Protein AF-A0A645JCQ0-F1 (afdb_monomer)

Radius of gyration: 13.08 Å; Cα contacts (8 Å, |Δi|>4): 60; chains: 1; bounding box: 31×26×29 Å

pLDDT: mean 91.45, std 8.95, range [59.25, 98.12]

Structure (mmCIF, N/CA/C/O backbone):
data_AF-A0A645JCQ0-F1
#
_entry.id   AF-A0A645JCQ0-F1
#
loop_
_atom_site.group_PDB
_atom_site.id
_atom_site.type_symbol
_atom_site.label_atom_id
_atom_site.label_alt_id
_atom_site.label_comp_id
_atom_site.label_asym_id
_atom_site.label_entity_id
_atom_site.label_seq_id
_atom_site.pdbx_PDB_ins_code
_atom_site.Cartn_x
_atom_site.Cartn_y
_atom_site.Cartn_z
_atom_site.occupancy
_atom_site.B_iso_or_equiv
_atom_site.auth_seq_id
_atom_site.auth_comp_id
_atom_site.auth_asym_id
_atom_site.auth_atom_id
_atom_site.pdbx_PDB_model_num
ATOM 1 N N . MET A 1 1 ? -17.549 12.046 5.699 1.00 59.25 1 MET A N 1
ATOM 2 C CA . MET A 1 1 ? -16.468 11.222 6.288 1.00 59.25 1 MET A CA 1
ATOM 3 C C . MET A 1 1 ? -16.423 9.893 5.536 1.00 59.25 1 MET A C 1
ATOM 5 O O . MET A 1 1 ? -17.315 9.081 5.731 1.00 59.25 1 MET A O 1
ATOM 9 N N . PHE A 1 2 ? -15.482 9.730 4.598 1.00 59.44 2 PHE A N 1
ATOM 10 C CA . PHE A 1 2 ? -15.458 8.670 3.567 1.00 59.44 2 PHE A CA 1
ATOM 11 C C . PHE A 1 2 ? -15.703 7.252 4.121 1.00 59.44 2 PHE A C 1
ATOM 13 O O . PHE A 1 2 ? -16.55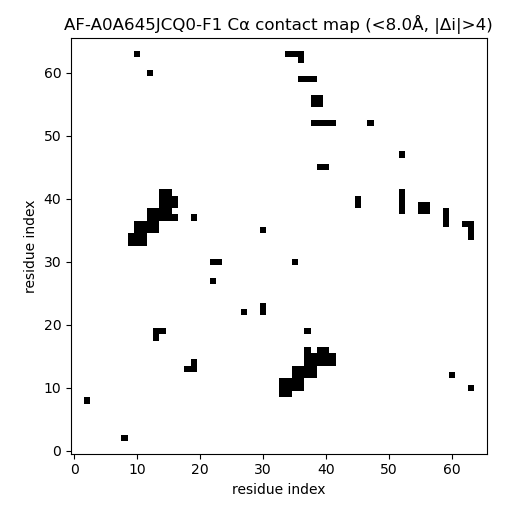4 6.533 3.612 1.00 59.44 2 PHE A O 1
ATOM 20 N N . PHE A 1 3 ? -15.086 6.905 5.252 1.00 65.56 3 PHE A N 1
ATOM 21 C CA . PHE A 1 3 ? -15.241 5.588 5.883 1.00 65.56 3 PHE A CA 1
ATOM 22 C C . PHE A 1 3 ? -16.569 5.363 6.617 1.00 65.56 3 PHE A C 1
ATOM 24 O O . PHE A 1 3 ? -16.957 4.218 6.805 1.00 65.56 3 PHE A O 1
ATOM 31 N N . LYS A 1 4 ? -17.339 6.414 6.946 1.00 65.44 4 LYS A N 1
ATOM 32 C CA . LYS A 1 4 ? -18.708 6.229 7.473 1.00 65.44 4 LYS A CA 1
ATOM 33 C C . LYS A 1 4 ? -19.638 5.586 6.438 1.00 65.44 4 LYS A C 1
ATOM 35 O O . LYS A 1 4 ? -20.607 4.947 6.820 1.00 65.44 4 LYS A O 1
ATOM 40 N N . LYS A 1 5 ? -19.346 5.753 5.141 1.00 75.44 5 LYS A N 1
ATOM 41 C CA . LYS A 1 5 ? -20.102 5.120 4.049 1.00 75.44 5 LYS A CA 1
ATOM 42 C C . LYS A 1 5 ? -19.651 3.685 3.758 1.00 75.44 5 LYS A C 1
ATOM 44 O O . LYS A 1 5 ? -20.372 2.959 3.088 1.00 75.44 5 LYS A O 1
ATOM 49 N N . TYR A 1 6 ? -18.488 3.278 4.267 1.00 79.81 6 TYR A N 1
ATOM 50 C CA . TYR A 1 6 ? -17.879 1.978 3.991 1.00 79.81 6 TYR A CA 1
ATOM 51 C C . TYR A 1 6 ? -17.282 1.388 5.279 1.00 79.81 6 TYR A C 1
ATOM 53 O O . TYR A 1 6 ? -16.059 1.306 5.414 1.00 79.81 6 TYR A O 1
ATOM 61 N N . PRO A 1 7 ? -18.128 0.983 6.245 1.00 80.19 7 PRO A N 1
ATOM 62 C CA . PRO A 1 7 ? -17.671 0.545 7.567 1.00 80.19 7 PRO A CA 1
ATOM 63 C C . PRO A 1 7 ? -16.828 -0.739 7.531 1.00 80.19 7 PRO A C 1
ATOM 65 O O . PRO A 1 7 ? -16.074 -1.002 8.459 1.00 80.19 7 PRO A O 1
ATOM 68 N N . ASN A 1 8 ? -16.919 -1.518 6.450 1.00 86.56 8 ASN A N 1
ATOM 69 C CA . ASN A 1 8 ? -16.250 -2.814 6.317 1.00 86.56 8 ASN A CA 1
ATOM 70 C C . ASN A 1 8 ? -14.861 -2.737 5.658 1.00 86.56 8 ASN A C 1
ATOM 72 O O . ASN A 1 8 ? -14.277 -3.781 5.355 1.00 86.56 8 ASN A O 1
ATOM 76 N N . ILE A 1 9 ? -14.322 -1.539 5.390 1.00 86.94 9 ILE A N 1
ATOM 77 C CA . ILE A 1 9 ? -12.963 -1.425 4.844 1.00 86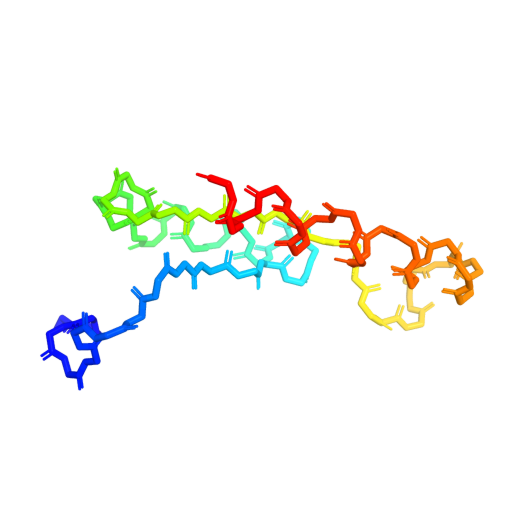.94 9 ILE A CA 1
ATOM 78 C C . ILE A 1 9 ? -11.958 -1.845 5.920 1.00 86.94 9 ILE A C 1
ATOM 80 O O . ILE A 1 9 ? -11.833 -1.198 6.954 1.00 86.94 9 ILE A O 1
ATOM 84 N N . LYS A 1 10 ? -11.216 -2.922 5.642 1.00 86.00 10 LYS A N 1
ATOM 85 C CA . LYS A 1 10 ? -10.231 -3.503 6.568 1.00 86.00 10 LYS A CA 1
ATOM 86 C C . LYS A 1 10 ? -8.859 -2.827 6.511 1.00 86.00 10 LYS A C 1
ATOM 88 O O . LYS A 1 10 ? -8.091 -2.919 7.462 1.00 86.00 10 LYS A O 1
ATOM 93 N N . GLY A 1 11 ? -8.554 -2.148 5.408 1.00 90.94 11 GLY A N 1
ATOM 94 C CA . GLY A 1 11 ? -7.303 -1.425 5.235 1.00 90.94 11 GLY A CA 1
ATOM 95 C C . GLY A 1 11 ? -7.171 -0.770 3.865 1.00 90.94 11 GLY A C 1
ATOM 96 O O . GLY A 1 11 ? -8.037 -0.928 3.003 1.00 90.94 11 GLY A O 1
ATOM 97 N N . ILE A 1 12 ? -6.083 -0.026 3.676 1.00 93.19 12 ILE A N 1
ATOM 98 C CA . ILE A 1 12 ? -5.770 0.700 2.438 1.00 93.19 12 ILE A CA 1
ATOM 99 C C . ILE A 1 12 ? -4.433 0.208 1.875 1.00 93.19 12 ILE A C 1
ATOM 101 O O . ILE A 1 12 ? -3.457 0.076 2.608 1.00 93.19 12 ILE A O 1
ATOM 105 N N . LEU A 1 13 ? -4.371 -0.016 0.561 1.00 96.38 13 LEU A N 1
ATOM 106 C CA . LEU A 1 13 ? -3.120 -0.242 -0.167 1.00 96.38 13 LEU A CA 1
ATOM 107 C C . LEU A 1 13 ? -2.812 0.972 -1.039 1.00 96.38 13 LEU A C 1
ATOM 109 O O . LEU A 1 13 ? -3.534 1.253 -1.995 1.00 96.38 13 LEU A O 1
ATOM 113 N N . PHE A 1 14 ? -1.732 1.684 -0.728 1.00 97.31 14 PHE A N 1
ATOM 114 C CA . PHE A 1 14 ? -1.300 2.844 -1.503 1.00 97.31 14 PHE A CA 1
ATOM 115 C C . PHE A 1 14 ? -0.418 2.431 -2.681 1.00 97.31 14 PHE A C 1
ATOM 117 O O . PHE A 1 14 ? 0.649 1.840 -2.500 1.00 97.31 14 PHE A O 1
ATOM 124 N N . ASN A 1 15 ? -0.852 2.778 -3.895 1.00 97.44 15 ASN A N 1
ATOM 125 C CA . ASN A 1 1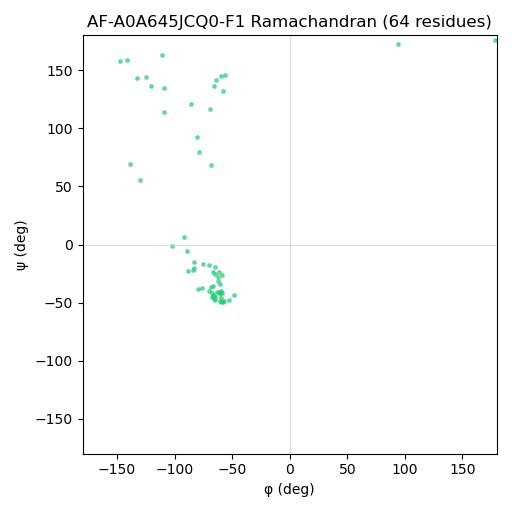5 ? -0.128 2.508 -5.135 1.00 97.44 15 ASN A CA 1
ATOM 126 C C . ASN A 1 15 ? 1.018 3.511 -5.344 1.00 97.44 15 ASN A C 1
ATOM 128 O O . ASN A 1 15 ? 0.902 4.469 -6.109 1.00 97.44 15 ASN A O 1
ATOM 132 N N . GLY A 1 16 ? 2.139 3.282 -4.667 1.00 97.06 16 GLY A N 1
ATOM 133 C CA . GLY A 1 16 ? 3.303 4.160 -4.699 1.00 97.06 16 GLY A CA 1
ATOM 134 C C . GLY A 1 16 ? 3.329 5.194 -3.572 1.00 97.06 16 GLY A C 1
ATOM 135 O O . GLY A 1 16 ? 2.399 5.331 -2.782 1.00 97.06 16 GLY A O 1
ATOM 136 N N . LYS A 1 17 ? 4.465 5.895 -3.488 1.00 96.38 17 LYS A N 1
ATOM 137 C CA . LYS A 1 17 ? 4.794 6.832 -2.401 1.00 96.38 17 LYS A CA 1
ATOM 138 C C . LYS A 1 17 ? 3.869 8.047 -2.379 1.00 96.38 17 LYS A C 1
ATOM 140 O O . LYS A 1 17 ? 3.324 8.370 -1.334 1.00 96.38 17 LYS A O 1
ATOM 145 N N . GLU A 1 18 ? 3.651 8.651 -3.541 1.00 96.88 18 GLU A N 1
ATOM 146 C CA . GLU A 1 18 ? 2.861 9.877 -3.653 1.00 96.88 18 GLU A CA 1
ATOM 147 C C . GLU A 1 18 ? 1.431 9.687 -3.130 1.00 96.88 18 GLU A C 1
ATOM 149 O O . GLU A 1 18 ? 0.923 10.515 -2.385 1.00 96.88 18 GLU A O 1
ATOM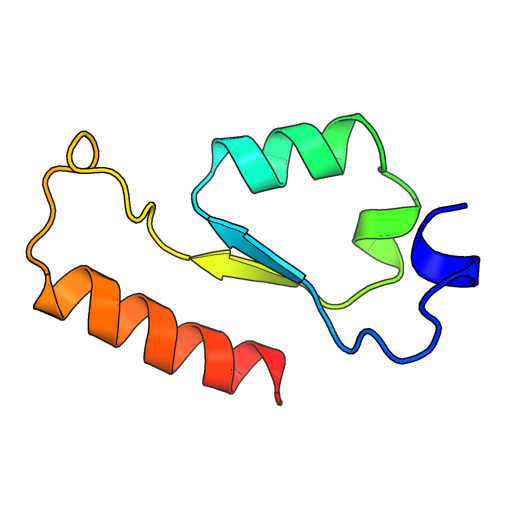 154 N N . ALA A 1 19 ? 0.798 8.552 -3.447 1.00 97.12 19 ALA A N 1
ATOM 155 C CA . ALA A 1 19 ? -0.558 8.260 -2.988 1.00 97.12 19 ALA A CA 1
ATOM 156 C C . ALA A 1 19 ? -0.654 8.187 -1.452 1.00 97.12 19 ALA A C 1
ATOM 158 O O . ALA A 1 19 ? -1.609 8.697 -0.868 1.00 97.12 19 ALA A O 1
ATOM 159 N N . GLU A 1 20 ? 0.341 7.575 -0.802 1.00 97.25 20 GLU A N 1
ATOM 160 C CA . GLU A 1 20 ? 0.433 7.508 0.660 1.00 97.25 20 GLU A CA 1
ATOM 161 C C . GLU A 1 20 ? 0.636 8.906 1.263 1.00 97.25 20 GLU A C 1
ATOM 163 O O . GLU A 1 20 ? -0.070 9.296 2.194 1.00 97.25 20 GLU A O 1
ATOM 168 N N . GLU A 1 21 ? 1.573 9.683 0.717 1.00 97.50 21 GLU A N 1
ATOM 169 C CA . GLU A 1 21 ? 1.925 11.004 1.243 1.00 97.50 21 GLU A CA 1
ATOM 170 C C . GLU A 1 21 ? 0.785 12.008 1.089 1.00 97.50 21 GLU A C 1
ATOM 172 O O . GLU A 1 21 ? 0.448 12.698 2.053 1.00 97.50 21 GLU A O 1
ATOM 177 N N . GLN A 1 22 ? 0.132 12.040 -0.073 1.00 97.62 22 GLN A N 1
ATOM 178 C CA . GLN A 1 22 ? -1.032 12.891 -0.304 1.00 97.62 22 GLN A CA 1
ATOM 179 C C . GLN A 1 22 ? -2.171 12.540 0.654 1.00 97.62 22 GLN A C 1
ATOM 181 O O . GLN A 1 22 ? -2.778 13.438 1.244 1.00 97.62 22 GLN A O 1
ATOM 186 N N . PHE A 1 23 ? -2.4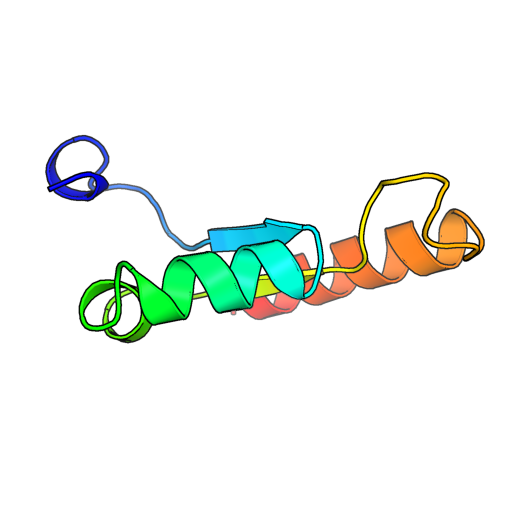29 11.248 0.878 1.00 95.38 23 PHE A N 1
ATOM 187 C CA . PHE A 1 23 ? -3.459 10.827 1.822 1.00 95.38 23 PHE A CA 1
ATOM 188 C C . PHE A 1 23 ? -3.102 11.207 3.262 1.00 95.38 23 PHE A C 1
ATOM 190 O O . PHE A 1 23 ? -3.949 11.722 3.990 1.00 95.38 23 PHE A O 1
ATOM 197 N N . ARG A 1 24 ? -1.848 11.005 3.678 1.00 94.88 24 ARG A N 1
ATOM 198 C CA . ARG A 1 24 ? -1.375 11.370 5.020 1.00 94.88 24 ARG A CA 1
ATOM 199 C C . ARG A 1 24 ? -1.499 12.872 5.280 1.00 94.88 24 ARG A C 1
ATOM 201 O O . ARG A 1 24 ? -1.905 13.255 6.374 1.00 94.88 24 ARG A O 1
ATOM 208 N N . THR A 1 25 ? -1.176 13.699 4.288 1.00 96.38 25 THR A N 1
ATOM 209 C CA . THR A 1 25 ? -1.243 15.165 4.379 1.00 96.38 25 THR A CA 1
ATOM 210 C C . THR A 1 25 ? -2.681 15.663 4.501 1.00 96.38 25 THR A C 1
ATOM 212 O O . THR A 1 25 ? -2.971 16.492 5.359 1.00 96.38 25 THR A O 1
ATOM 215 N N . HIS A 1 26 ? -3.599 15.133 3.691 1.00 95.06 26 HIS A N 1
ATOM 216 C CA . HIS A 1 26 ? -4.981 15.623 3.642 1.00 95.06 26 HIS A CA 1
ATOM 217 C C . HIS A 1 26 ? -5.909 14.946 4.660 1.00 95.06 26 HIS A C 1
ATOM 219 O O . HIS A 1 26 ? -6.930 15.515 5.045 1.00 95.06 26 HIS A O 1
ATOM 225 N N . PHE A 1 27 ? -5.561 13.744 5.129 1.00 91.75 27 PHE A N 1
ATOM 226 C CA . PHE A 1 27 ? -6.370 12.955 6.061 1.00 91.75 27 PHE A CA 1
ATOM 227 C C . PHE A 1 27 ? -5.557 12.445 7.272 1.00 91.75 27 PHE A C 1
ATOM 229 O O . PHE A 1 27 ? -5.565 11.245 7.571 1.00 91.75 27 PHE A O 1
ATOM 236 N N . PRO A 1 28 ? -4.896 13.336 8.038 1.00 91.88 28 PRO A N 1
ATOM 237 C CA . PRO A 1 28 ? -3.946 12.964 9.094 1.00 91.88 28 PRO A CA 1
ATOM 238 C C . PRO A 1 28 ? -4.578 12.248 10.296 1.00 91.88 28 PRO A C 1
ATOM 240 O O . PRO A 1 28 ? -3.896 11.517 11.012 1.00 91.88 28 PRO A O 1
ATOM 243 N N . VAL A 1 29 ? -5.876 12.439 10.542 1.00 90.62 29 VAL A N 1
ATOM 244 C CA . VAL A 1 29 ? -6.614 11.689 11.576 1.00 90.62 29 VAL A CA 1
ATOM 245 C C . VAL A 1 29 ? -6.926 10.275 11.090 1.00 90.62 29 VAL A C 1
ATOM 247 O O . VAL A 1 29 ? -6.855 9.312 11.845 1.00 90.62 29 VAL A O 1
ATOM 250 N N . LEU A 1 30 ? -7.241 10.147 9.806 1.00 86.50 30 LEU A N 1
ATOM 251 C CA . LEU A 1 30 ? -7.784 8.930 9.228 1.00 86.50 30 LEU A CA 1
ATOM 252 C C . LEU A 1 30 ? -6.709 7.887 8.950 1.00 86.50 30 LEU A C 1
ATOM 254 O O . LEU A 1 30 ? -6.912 6.710 9.217 1.00 86.50 30 LEU A O 1
ATOM 258 N N . ILE A 1 31 ? -5.539 8.337 8.494 1.00 89.75 31 ILE A N 1
ATOM 259 C CA . ILE A 1 31 ? -4.344 7.498 8.343 1.00 89.75 31 ILE A CA 1
ATOM 260 C C . ILE A 1 31 ? -3.920 6.857 9.681 1.00 89.75 31 ILE A C 1
ATOM 262 O O . ILE A 1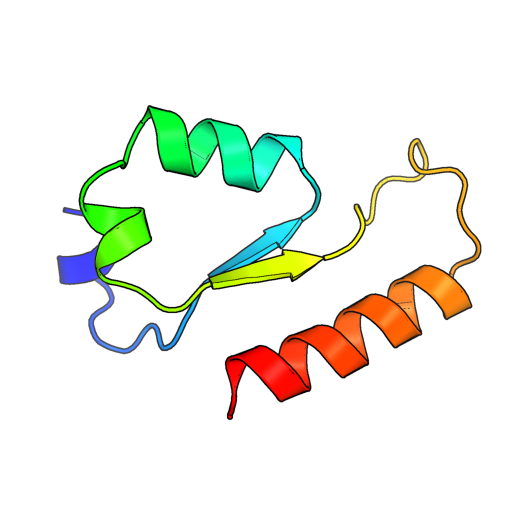 31 ? -3.323 5.789 9.682 1.00 89.75 31 ILE A O 1
ATOM 266 N N . LYS A 1 32 ? -4.254 7.472 10.828 1.00 89.81 32 LYS A N 1
ATOM 267 C CA . LYS A 1 32 ? -3.976 6.919 12.166 1.00 89.81 32 LYS A CA 1
ATOM 268 C C . LYS A 1 32 ? -5.023 5.905 12.632 1.00 89.81 32 LYS A C 1
ATOM 270 O O . LYS A 1 32 ? -4.744 5.135 13.542 1.00 89.81 32 LYS A O 1
ATOM 275 N N . SER A 1 33 ? -6.222 5.920 12.048 1.00 88.56 33 SER A N 1
ATOM 276 C CA . SER A 1 33 ? -7.352 5.092 12.484 1.00 88.56 33 SER A CA 1
ATOM 277 C C . SER A 1 33 ? -7.598 3.863 11.608 1.00 88.56 33 SER A C 1
ATOM 279 O O . SER A 1 33 ? -8.540 3.120 11.865 1.00 88.56 33 SER A O 1
ATOM 281 N N . ILE A 1 34 ? -6.816 3.665 10.547 1.00 89.06 34 ILE A N 1
ATOM 282 C CA . ILE A 1 34 ? -6.980 2.552 9.611 1.00 89.06 34 ILE A CA 1
ATOM 283 C C . ILE A 1 34 ? -5.640 1.877 9.350 1.00 89.06 34 ILE A C 1
ATOM 285 O O . ILE A 1 34 ? -4.611 2.541 9.255 1.00 89.06 34 ILE A O 1
ATOM 289 N N . ARG A 1 35 ? -5.651 0.550 9.207 1.00 92.56 35 ARG A N 1
ATOM 290 C CA . ARG A 1 35 ? -4.475 -0.182 8.736 1.00 92.56 35 ARG A CA 1
ATOM 291 C C . ARG A 1 35 ? -4.186 0.199 7.290 1.00 92.56 35 ARG A C 1
ATOM 293 O O . ARG A 1 35 ? -5.093 0.256 6.458 1.00 92.56 35 ARG A O 1
ATOM 300 N N . TYR A 1 36 ? -2.924 0.432 6.975 1.00 95.00 36 TYR A N 1
ATOM 301 C CA . TYR A 1 36 ? -2.517 0.709 5.612 1.00 95.00 36 TYR A CA 1
ATOM 302 C C . TYR A 1 36 ? -1.127 0.168 5.336 1.00 95.00 36 TYR A C 1
ATOM 304 O O . TYR A 1 36 ? -0.316 -0.019 6.238 1.00 95.00 36 TYR A O 1
ATOM 312 N N . GLU A 1 37 ? -0.864 -0.046 4.059 1.00 97.12 37 GLU A N 1
ATOM 313 C CA . GLU A 1 37 ? 0.432 -0.445 3.546 1.00 97.12 37 GLU A CA 1
ATOM 314 C C . GLU A 1 37 ? 0.696 0.274 2.220 1.00 97.12 37 GLU A C 1
ATOM 316 O O . GLU A 1 37 ? -0.233 0.690 1.517 1.00 97.12 37 GLU A O 1
ATOM 321 N N . ARG A 1 38 ? 1.972 0.377 1.840 1.00 97.44 38 ARG A N 1
ATOM 322 C CA . ARG A 1 38 ? 2.382 0.898 0.533 1.00 97.44 38 ARG A CA 1
ATOM 323 C C . ARG A 1 38 ? 2.937 -0.212 -0.348 1.00 97.44 38 ARG A C 1
ATOM 325 O O . ARG A 1 38 ? 3.797 -0.994 0.055 1.00 97.44 38 ARG A O 1
ATOM 332 N N . VAL A 1 39 ? 2.490 -0.219 -1.597 1.00 98.00 39 VAL A N 1
ATOM 333 C CA . VAL A 1 39 ? 3.007 -1.079 -2.662 1.00 98.00 39 VAL A CA 1
ATOM 334 C C . VAL A 1 39 ? 3.763 -0.262 -3.705 1.00 98.00 39 VAL A C 1
ATOM 336 O O . VAL A 1 39 ? 3.666 0.965 -3.779 1.00 98.00 39 VAL A O 1
ATOM 339 N N . LEU A 1 40 ? 4.562 -0.949 -4.517 1.00 97.75 40 LEU A N 1
ATOM 340 C CA . LEU A 1 40 ? 5.215 -0.364 -5.679 1.00 97.75 40 LEU A CA 1
ATOM 341 C C . LEU A 1 40 ? 4.171 0.091 -6.700 1.00 97.75 40 LEU A C 1
ATOM 343 O O . LEU A 1 40 ? 3.188 -0.609 -6.944 1.00 97.75 40 LEU A O 1
ATOM 347 N N . SER A 1 41 ? 4.446 1.236 -7.331 1.00 96.94 41 SER A N 1
ATOM 348 C CA . SER A 1 41 ? 3.590 1.784 -8.380 1.00 96.94 41 SER A CA 1
ATOM 349 C C . SER A 1 41 ? 3.416 0.800 -9.540 1.00 96.94 41 SER A C 1
ATOM 351 O O . SER A 1 41 ? 4.390 0.266 -10.085 1.00 96.94 41 SER A O 1
ATOM 353 N N . THR A 1 42 ? 2.173 0.608 -9.969 1.00 94.44 42 THR A N 1
ATOM 354 C CA . THR A 1 42 ? 1.844 -0.168 -11.172 1.00 94.44 42 THR A CA 1
ATOM 355 C C . THR A 1 42 ? 2.252 0.530 -12.469 1.00 94.44 42 THR A C 1
ATOM 357 O O . THR A 1 42 ? 2.403 -0.144 -13.484 1.00 94.44 42 THR A O 1
ATOM 360 N N . SER A 1 43 ? 2.504 1.844 -12.447 1.00 93.38 43 SER A N 1
ATOM 361 C CA . SER A 1 43 ? 2.867 2.619 -13.640 1.00 93.38 43 SER A CA 1
ATOM 362 C C . SER A 1 43 ? 4.153 2.115 -14.302 1.00 93.38 43 SER A C 1
ATOM 364 O O . SER A 1 43 ? 5.106 1.722 -13.619 1.00 93.38 43 SER A O 1
ATOM 366 N N . GLY A 1 44 ? 4.202 2.182 -15.637 1.00 92.00 44 GLY A N 1
ATOM 367 C CA . GLY A 1 44 ? 5.412 1.927 -16.425 1.00 92.00 44 GLY A CA 1
ATOM 368 C C . GLY A 1 44 ? 6.556 2.897 -16.109 1.00 92.00 44 GLY A C 1
ATOM 369 O O . GLY A 1 44 ? 7.715 2.521 -16.242 1.00 92.00 44 GLY A O 1
ATOM 370 N N . ALA A 1 45 ? 6.245 4.091 -15.588 1.00 92.69 45 ALA A N 1
ATOM 371 C CA . ALA A 1 45 ? 7.244 5.064 -15.139 1.00 92.69 45 ALA A CA 1
ATOM 372 C C . ALA A 1 45 ? 8.108 4.535 -13.980 1.00 92.69 45 ALA A C 1
ATOM 374 O O . ALA A 1 45 ? 9.273 4.902 -13.845 1.00 92.69 45 ALA A O 1
ATOM 375 N N . LEU A 1 46 ? 7.565 3.628 -13.158 1.00 93.44 46 LEU A N 1
ATOM 376 C CA . LEU A 1 46 ? 8.382 2.858 -12.232 1.00 93.44 46 LEU A CA 1
ATOM 377 C C . LEU A 1 46 ? 9.033 1.705 -13.004 1.00 93.44 46 LEU A C 1
ATOM 379 O O . LEU A 1 46 ? 8.440 0.626 -13.120 1.00 93.44 46 LEU A O 1
ATOM 383 N N . ALA A 1 47 ? 10.248 1.941 -13.501 1.00 93.19 47 ALA A N 1
ATOM 384 C CA . ALA A 1 47 ? 11.067 0.995 -14.262 1.00 93.19 47 ALA A CA 1
ATOM 385 C C . ALA A 1 47 ? 11.565 -0.178 -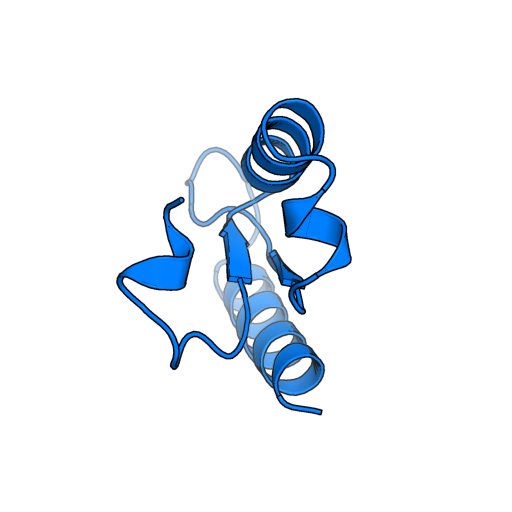13.390 1.00 93.19 47 ALA A C 1
ATOM 387 O O . ALA A 1 47 ? 12.743 -0.302 -13.062 1.00 93.19 47 ALA A O 1
ATOM 388 N N . LYS A 1 48 ? 10.634 -1.039 -12.967 1.00 94.94 48 LYS A N 1
ATOM 389 C CA . LYS A 1 48 ? 10.899 -2.292 -12.253 1.00 94.94 48 LYS A CA 1
ATOM 390 C C . LYS A 1 48 ? 10.261 -3.470 -12.988 1.00 94.94 48 LYS A C 1
ATOM 392 O O . LYS A 1 48 ? 9.147 -3.308 -13.494 1.00 94.94 48 LYS A O 1
ATOM 397 N N . PRO A 1 49 ? 10.902 -4.655 -12.990 1.00 96.44 49 PRO A N 1
ATOM 398 C CA . PRO A 1 49 ? 10.327 -5.852 -13.593 1.00 96.44 49 PRO A CA 1
ATOM 399 C C . PRO A 1 49 ? 8.954 -6.190 -13.008 1.00 96.44 49 PRO A C 1
ATOM 401 O O . PRO A 1 49 ? 8.724 -6.018 -11.806 1.00 96.44 49 PRO A O 1
ATOM 404 N N . PHE A 1 50 ? 8.065 -6.732 -13.843 1.00 96.00 50 PHE A N 1
ATOM 405 C CA . PHE A 1 50 ? 6.719 -7.139 -13.431 1.00 96.00 50 PHE A CA 1
ATOM 406 C C . PHE A 1 50 ? 6.745 -8.067 -12.210 1.00 96.00 50 PHE A C 1
ATOM 408 O O . PHE A 1 50 ? 6.066 -7.787 -11.227 1.00 96.00 50 PHE A O 1
ATOM 415 N N . ASN A 1 51 ? 7.596 -9.098 -12.217 1.00 97.56 51 ASN A N 1
ATOM 416 C CA . ASN A 1 51 ? 7.694 -1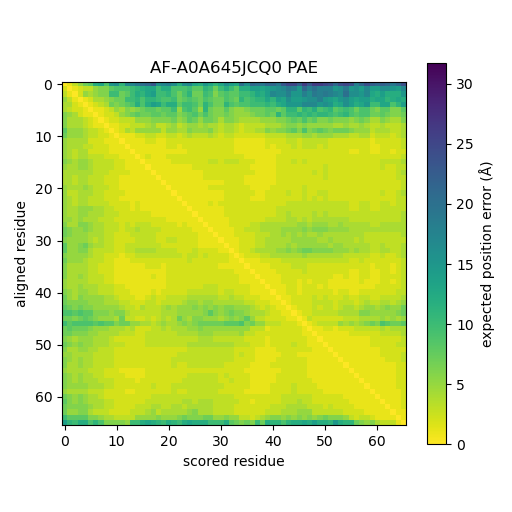0.053 -11.108 1.00 97.56 51 ASN A CA 1
ATOM 417 C C . ASN A 1 51 ? 8.092 -9.386 -9.783 1.00 97.56 51 ASN A C 1
ATOM 419 O O . ASN A 1 51 ? 7.580 -9.755 -8.733 1.00 97.56 51 ASN A O 1
ATOM 423 N N . VAL A 1 52 ? 8.933 -8.346 -9.818 1.00 97.56 52 VAL A N 1
ATOM 424 C CA . VAL A 1 52 ? 9.297 -7.584 -8.611 1.00 97.56 52 VAL A CA 1
ATOM 425 C C . VAL A 1 52 ? 8.091 -6.814 -8.069 1.00 97.56 52 VAL A C 1
ATOM 427 O O . VAL A 1 52 ? 7.870 -6.784 -6.858 1.00 97.56 52 VAL A O 1
ATOM 430 N N . LYS A 1 53 ? 7.288 -6.204 -8.952 1.00 97.38 53 LYS A N 1
ATOM 431 C CA . LYS A 1 53 ? 6.040 -5.536 -8.556 1.00 97.38 53 LYS A CA 1
ATOM 432 C C . LYS A 1 53 ? 5.034 -6.552 -8.012 1.00 97.38 53 LYS A C 1
ATOM 434 O O . LYS A 1 53 ? 4.471 -6.324 -6.949 1.00 97.38 53 LYS A O 1
ATOM 439 N N . LEU A 1 54 ? 4.867 -7.688 -8.684 1.00 97.31 54 LEU A N 1
ATOM 440 C CA . LEU A 1 54 ? 3.947 -8.747 -8.278 1.00 97.31 54 LEU A CA 1
ATOM 441 C C . LEU A 1 54 ? 4.281 -9.296 -6.886 1.00 97.31 54 LEU A C 1
ATOM 443 O O . LEU A 1 54 ? 3.404 -9.361 -6.026 1.00 97.31 54 LEU A O 1
ATOM 447 N N . GLU A 1 55 ? 5.543 -9.648 -6.638 1.00 98.12 55 GLU A N 1
ATOM 448 C CA . GLU A 1 55 ? 5.964 -10.171 -5.336 1.00 98.12 55 GLU A CA 1
ATOM 449 C C . GLU A 1 55 ? 5.870 -9.113 -4.234 1.00 98.12 55 GLU A C 1
ATOM 451 O O . GLU A 1 55 ? 5.447 -9.418 -3.118 1.00 98.12 55 GLU A O 1
ATOM 456 N N . ASN A 1 56 ? 6.165 -7.845 -4.544 1.00 98.12 56 ASN A N 1
ATOM 457 C CA . ASN A 1 56 ? 5.904 -6.753 -3.612 1.00 98.12 56 ASN A CA 1
ATOM 458 C C . ASN A 1 56 ? 4.419 -6.688 -3.225 1.00 98.12 56 ASN A C 1
ATOM 460 O O . ASN A 1 56 ? 4.110 -6.662 -2.038 1.00 98.12 56 ASN A O 1
ATOM 464 N N . TRP A 1 57 ? 3.508 -6.718 -4.198 1.00 97.44 57 TRP A N 1
ATOM 465 C CA . TRP A 1 57 ? 2.069 -6.681 -3.938 1.00 97.44 57 TRP A CA 1
ATOM 466 C C . TRP A 1 57 ? 1.603 -7.877 -3.101 1.00 97.44 57 TRP A C 1
ATOM 468 O O . TRP A 1 57 ? 0.952 -7.682 -2.075 1.00 97.44 57 TRP A O 1
ATOM 478 N N . LYS A 1 58 ? 1.989 -9.106 -3.469 1.00 97.31 58 LYS A N 1
ATOM 479 C CA . LYS A 1 58 ? 1.630 -10.325 -2.720 1.00 97.31 58 LYS A CA 1
ATOM 480 C C . LYS A 1 58 ? 2.086 -10.265 -1.263 1.00 97.31 58 LYS A C 1
ATOM 482 O O . LYS A 1 58 ? 1.302 -10.550 -0.359 1.00 97.31 58 LYS A O 1
ATOM 487 N N . ASN A 1 59 ? 3.343 -9.891 -1.030 1.00 97.44 59 ASN A N 1
ATOM 488 C CA . ASN A 1 59 ? 3.909 -9.844 0.317 1.00 97.44 59 ASN A CA 1
ATOM 489 C C . ASN A 1 59 ? 3.280 -8.733 1.160 1.00 97.44 59 ASN A C 1
ATOM 491 O O . ASN A 1 59 ? 3.041 -8.922 2.349 1.00 97.44 59 ASN A O 1
ATOM 495 N N . THR A 1 60 ? 2.967 -7.595 0.547 1.00 97.00 60 THR A N 1
ATOM 496 C CA . THR A 1 60 ? 2.309 -6.484 1.234 1.00 97.00 60 THR A CA 1
ATOM 497 C C . THR A 1 60 ? 0.858 -6.795 1.600 1.00 97.00 60 THR A C 1
ATOM 499 O O . THR A 1 60 ? 0.442 -6.499 2.715 1.00 97.00 60 THR A O 1
ATOM 502 N N . ILE A 1 61 ? 0.104 -7.464 0.722 1.00 94.81 61 ILE A N 1
ATOM 503 C CA . ILE A 1 61 ? -1.266 -7.912 1.029 1.00 94.81 61 ILE A CA 1
ATOM 504 C C . ILE A 1 61 ? -1.273 -8.865 2.230 1.00 94.81 61 ILE A C 1
ATOM 506 O O . ILE A 1 61 ? -2.143 -8.757 3.091 1.00 94.81 61 ILE A O 1
ATOM 510 N N . LYS A 1 62 ? -0.292 -9.773 2.323 1.00 94.94 62 LYS A N 1
ATOM 511 C CA . LYS A 1 62 ? -0.152 -10.662 3.486 1.00 94.94 62 LYS A CA 1
ATOM 512 C C . LYS A 1 62 ? 0.040 -9.872 4.781 1.00 94.94 62 LYS A C 1
ATOM 514 O O . LYS A 1 62 ? -0.654 -10.171 5.742 1.00 94.94 62 LYS A O 1
ATOM 519 N N . ARG A 1 63 ? 0.911 -8.854 4.790 1.00 92.81 63 ARG A N 1
ATOM 520 C CA . ARG A 1 63 ? 1.134 -7.997 5.971 1.00 92.81 63 ARG A CA 1
ATOM 521 C C . ARG A 1 63 ? -0.107 -7.210 6.376 1.00 92.81 63 ARG A C 1
ATOM 523 O O . ARG A 1 63 ? -0.415 -7.148 7.555 1.00 92.81 63 ARG A O 1
ATOM 530 N N . LEU A 1 64 ? -0.854 -6.665 5.413 1.00 92.38 64 LEU A N 1
ATOM 531 C CA . LEU A 1 64 ? -2.080 -5.917 5.714 1.00 92.38 64 LEU A CA 1
ATOM 532 C C . LEU A 1 64 ? -3.151 -6.790 6.398 1.00 92.38 64 LEU A C 1
ATOM 534 O O . LEU A 1 64 ? -3.949 -6.289 7.192 1.00 92.38 64 LEU A O 1
ATOM 538 N N . ASN A 1 65 ? -3.172 -8.085 6.070 1.00 86.06 65 ASN A N 1
ATOM 539 C CA . ASN A 1 65 ? -4.142 -9.056 6.576 1.00 86.06 65 ASN A CA 1
ATOM 540 C C . ASN A 1 65 ? -3.726 -9.747 7.892 1.00 86.06 65 ASN A C 1
ATOM 542 O O . ASN A 1 65 ? -4.534 -10.507 8.423 1.00 86.06 65 ASN A O 1
ATOM 546 N N . GLN A 1 66 ? -2.506 -9.517 8.395 1.00 79.12 66 GLN A N 1
ATOM 547 C CA . GLN A 1 66 ? -2.037 -9.963 9.720 1.00 79.12 66 GLN A CA 1
ATOM 548 C C . GLN A 1 66 ? -2.485 -8.967 10.788 1.00 79.12 66 GLN A C 1
ATOM 550 O O . GLN A 1 66 ? -3.102 -9.348 11.800 1.00 79.12 66 GLN A O 1
#

InterPro domains:
  IPR036895 Uracil-DNA glycosylase-like domain superfam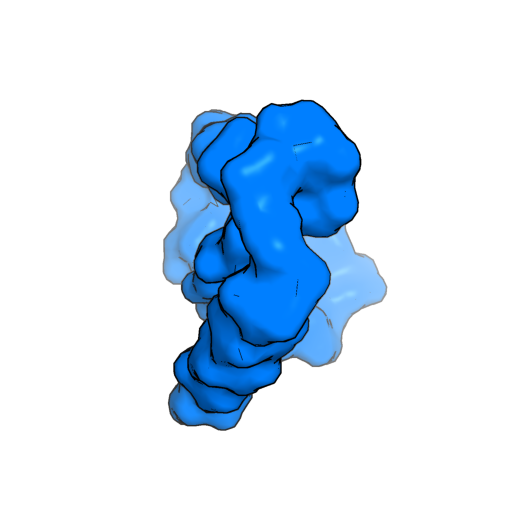ily [G3DSA:3.40.470.10] (1-66)
  IPR036895 Uracil-DNA glycosylase-like domain superfamily [SSF52141] (4-59)

Solvent-accessible surface area (backbone atoms only — not comparable to full-atom values): 4053 Å² total; per-residue (Å²): 111,80,56,80,81,43,78,81,68,76,58,46,79,21,67,20,67,65,55,44,52,55,45,42,72,77,34,61,70,54,61,74,74,46,54,68,47,75,31,67,47,86,51,78,87,53,86,64,60,67,67,61,48,51,52,44,43,56,56,46,55,54,60,70,72,107

Secondary structure (DSSP, 8-state):
-GGGG-TT---EEEESHHHHHHHHHH-TTHHHHS-EEEE---STTS---HHHHHHHHHHHHHHHT-

Foldseek 3Di:
DVCVVPVPDQAEEAQDDVSVVVCCVVPVVVPVVHQYDYAYHPDVVPVDDPVVRVVRVVVRVVVSVD

Organism: NCBI:txid1076179

Sequence (66 aa):
MFFKKYPNIKGILFNGKEAEEQFRTHFPVLIKSIRYERVLSTSGALAKPFNVKLENWKNTIKRLNQ

Mean predicted aligned error: 3.68 Å